Protein AF-A0A4R4TSL7-F1 (afdb_monomer)

Secondary structure (DSSP, 8-state):
---HHHHHHHTT-HHHHHTT--TT-EEE-SSSSSEEES--HHHHHHHHHHT-SS-------S----PPPPP--

Nearest PDB structures (foldseek):
  4rzm-assembly2_B  TM=6.660E-01  e=2.863E-01  Streptomyces lasalocidi
  3unl-assembly2_D  TM=6.630E-01  e=2.497E-01  Comamonas testosteroni
  3hx8-assembly2_C  TM=7.189E-01  e=8.551E-01  Mesorhizobium loti
  7khf-assembly1_C  TM=2.039E-01  e=3.850E+00  Plasmodium falciparum 3D7

Structure (mmCIF, N/CA/C/O backbone):
data_AF-A0A4R4TSL7-F1
#
_entry.id   AF-A0A4R4TSL7-F1
#
loop_
_atom_site.group_PDB
_atom_site.id
_atom_site.type_symbol
_atom_site.label_atom_id
_atom_site.label_alt_id
_atom_site.label_comp_id
_atom_site.label_asym_id
_atom_site.label_entity_id
_atom_site.label_seq_id
_atom_site.pdbx_PDB_ins_code
_atom_site.Cartn_x
_atom_site.Cartn_y
_atom_site.Cartn_z
_atom_site.occupancy
_atom_site.B_iso_or_equiv
_atom_site.auth_seq_id
_atom_site.auth_comp_id
_atom_site.auth_asym_id
_atom_site.auth_atom_id
_atom_site.pdbx_PDB_model_num
ATOM 1 N N . MET A 1 1 ? 0.650 -19.425 6.965 1.00 49.56 1 MET A N 1
ATOM 2 C CA . MET A 1 1 ? 1.868 -18.690 7.357 1.00 49.56 1 MET A CA 1
ATOM 3 C C . MET A 1 1 ? 1.621 -17.257 6.936 1.00 49.56 1 MET A C 1
ATOM 5 O O . MET A 1 1 ? 1.390 -17.040 5.755 1.00 49.56 1 MET A O 1
ATOM 9 N N . GLU A 1 2 ? 1.488 -16.332 7.879 1.00 62.09 2 GLU A N 1
ATOM 10 C CA . GLU A 1 2 ? 1.275 -14.922 7.542 1.00 62.09 2 GLU A CA 1
ATOM 11 C C . GLU A 1 2 ? 2.621 -14.332 7.108 1.00 62.09 2 GLU A C 1
ATOM 13 O O . GLU A 1 2 ? 3.621 -14.526 7.798 1.00 62.09 2 GLU A O 1
ATOM 18 N N . GLY A 1 3 ? 2.673 -13.712 5.927 1.00 79.69 3 GLY A N 1
ATOM 19 C CA . GLY A 1 3 ? 3.908 -13.129 5.403 1.00 79.69 3 GLY A CA 1
ATOM 20 C C . GLY A 1 3 ? 4.373 -11.947 6.255 1.00 79.69 3 GLY A C 1
ATOM 21 O O . GLY A 1 3 ? 3.549 -11.214 6.802 1.00 79.69 3 GLY A O 1
ATOM 22 N N . GLU A 1 4 ? 5.687 -11.738 6.338 1.00 88.44 4 GLU A N 1
ATOM 23 C CA . GLU A 1 4 ? 6.312 -10.654 7.113 1.00 88.44 4 GLU A CA 1
ATOM 24 C C . GLU A 1 4 ? 5.720 -9.278 6.780 1.00 88.44 4 GLU A C 1
ATOM 26 O O . GLU A 1 4 ? 5.364 -8.514 7.677 1.00 88.44 4 GLU A O 1
ATOM 31 N N . ARG A 1 5 ? 5.474 -9.019 5.492 1.00 87.88 5 ARG A N 1
ATOM 32 C CA . ARG A 1 5 ? 4.799 -7.805 5.027 1.00 87.88 5 ARG A CA 1
ATOM 3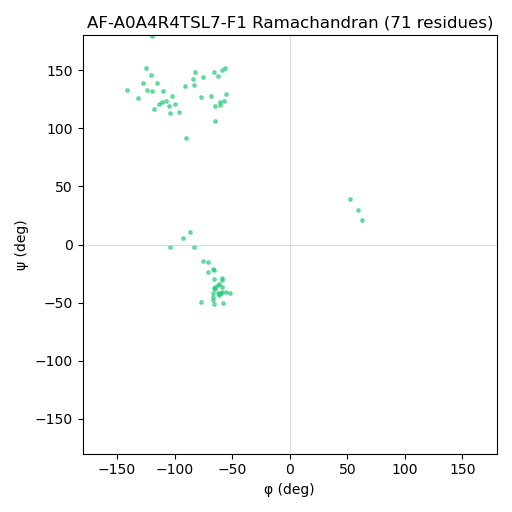3 C C . ARG A 1 5 ? 3.385 -7.641 5.597 1.00 87.88 5 ARG A C 1
ATOM 35 O O . ARG A 1 5 ? 2.999 -6.537 5.971 1.00 87.88 5 ARG A O 1
ATOM 42 N N . THR A 1 6 ? 2.602 -8.714 5.670 1.00 86.62 6 THR A N 1
ATOM 43 C CA . THR A 1 6 ? 1.233 -8.670 6.210 1.00 86.62 6 THR A CA 1
ATOM 44 C C . THR A 1 6 ? 1.249 -8.366 7.707 1.00 86.62 6 THR A C 1
ATOM 46 O O . THR A 1 6 ? 0.497 -7.506 8.170 1.00 86.62 6 THR A O 1
ATOM 49 N N . LEU A 1 7 ? 2.180 -8.979 8.445 1.00 89.00 7 LEU A N 1
ATOM 50 C CA . LEU A 1 7 ? 2.401 -8.676 9.860 1.00 89.00 7 LEU A CA 1
ATOM 51 C C . LEU A 1 7 ? 2.831 -7.218 10.069 1.00 89.00 7 LEU A C 1
ATOM 53 O O . LEU A 1 7 ? 2.338 -6.560 10.987 1.00 89.00 7 LEU A O 1
ATOM 57 N N . ALA A 1 8 ? 3.718 -6.699 9.218 1.00 91.50 8 ALA A N 1
ATOM 58 C CA . ALA A 1 8 ? 4.157 -5.307 9.263 1.00 91.50 8 ALA A CA 1
ATOM 59 C C . ALA A 1 8 ? 2.989 -4.333 9.029 1.00 91.50 8 ALA A C 1
ATOM 61 O O . ALA A 1 8 ? 2.813 -3.393 9.805 1.00 91.50 8 ALA A O 1
ATOM 62 N N . LEU A 1 9 ? 2.109 -4.609 8.060 1.00 89.12 9 LEU A N 1
ATOM 63 C CA . LEU A 1 9 ? 0.888 -3.820 7.846 1.00 89.12 9 LEU A CA 1
ATOM 64 C C . LEU A 1 9 ? -0.045 -3.853 9.065 1.00 89.12 9 LEU A C 1
ATOM 66 O O . LEU A 1 9 ? -0.554 -2.808 9.474 1.00 89.12 9 LEU A O 1
ATOM 70 N N . GLY A 1 10 ? -0.226 -5.021 9.690 1.00 88.06 10 GLY A N 1
ATOM 71 C CA . GLY A 1 10 ? -1.005 -5.155 10.926 1.00 88.06 10 GLY A CA 1
ATOM 72 C C . GLY A 1 10 ? -0.420 -4.358 12.101 1.00 88.06 10 GLY A C 1
ATOM 73 O O . GLY A 1 10 ? -1.163 -3.800 12.908 1.00 88.06 10 GLY A O 1
ATOM 74 N N . ARG A 1 11 ? 0.911 -4.244 12.169 1.00 90.69 11 ARG A N 1
ATOM 75 C CA . ARG A 1 11 ? 1.646 -3.438 13.162 1.00 90.69 11 ARG A CA 1
ATOM 76 C C . ARG A 1 11 ? 1.767 -1.961 12.795 1.00 90.69 11 ARG A C 1
ATOM 78 O O . ARG A 1 11 ? 2.301 -1.200 13.596 1.00 90.69 11 ARG A O 1
ATOM 85 N N . ARG A 1 12 ? 1.259 -1.554 11.626 1.00 90.75 12 ARG A N 1
ATOM 86 C CA . ARG A 1 12 ? 1.419 -0.201 11.069 1.00 90.75 12 ARG A CA 1
ATOM 87 C C . ARG A 1 12 ? 2.890 0.185 10.847 1.00 90.75 12 ARG A C 1
ATOM 89 O O . ARG A 1 12 ? 3.238 1.357 10.920 1.00 90.75 12 ARG A O 1
ATOM 96 N N . ASP A 1 13 ? 3.739 -0.798 10.572 1.00 93.06 13 ASP A N 1
ATOM 97 C CA . ASP A 1 13 ? 5.159 -0.618 10.279 1.00 93.06 13 ASP A CA 1
ATOM 98 C C . ASP A 1 13 ? 5.356 -0.437 8.769 1.00 93.06 13 ASP A C 1
ATOM 100 O O . ASP A 1 13 ? 5.464 -1.401 8.004 1.00 93.06 13 ASP A O 1
ATOM 104 N N . ALA A 1 14 ? 5.337 0.826 8.339 1.00 93.81 14 ALA A N 1
ATOM 105 C CA . ALA A 1 14 ? 5.445 1.197 6.934 1.00 93.81 14 ALA A CA 1
ATOM 106 C C . ALA A 1 14 ? 6.807 0.841 6.325 1.00 93.81 14 ALA A C 1
ATOM 108 O O . ALA A 1 14 ? 6.858 0.399 5.178 1.00 93.81 14 ALA A O 1
ATOM 109 N N . ALA A 1 15 ? 7.884 0.995 7.098 1.00 94.81 15 ALA A N 1
ATOM 110 C CA . ALA A 1 15 ? 9.244 0.740 6.644 1.00 94.81 15 ALA A CA 1
ATOM 111 C C . ALA A 1 15 ? 9.445 -0.748 6.343 1.00 94.81 15 ALA A C 1
ATOM 113 O O . ALA A 1 15 ? 9.833 -1.106 5.233 1.00 94.81 15 ALA A O 1
ATOM 114 N N . THR A 1 16 ?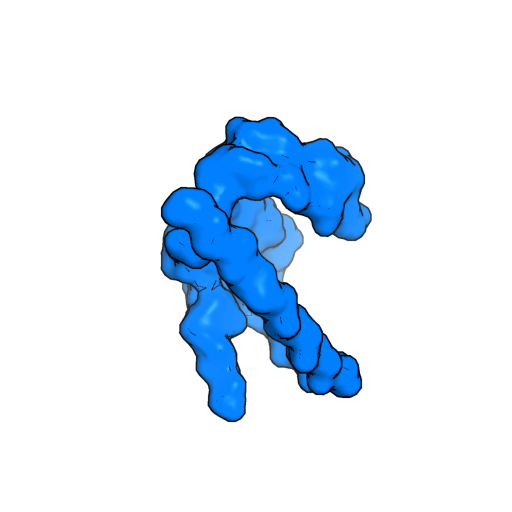 9.088 -1.624 7.286 1.00 94.81 16 THR A N 1
ATOM 115 C CA . THR A 1 16 ? 9.223 -3.073 7.084 1.00 94.81 16 THR A CA 1
ATOM 116 C C . THR A 1 16 ? 8.314 -3.568 5.960 1.00 94.81 16 THR A C 1
ATOM 118 O O . THR A 1 16 ? 8.715 -4.392 5.145 1.00 94.81 16 THR A O 1
ATOM 121 N N . ALA A 1 17 ? 7.093 -3.038 5.846 1.00 91.81 17 ALA A N 1
ATOM 122 C CA . ALA A 1 17 ? 6.174 -3.442 4.784 1.00 91.81 17 ALA A CA 1
ATOM 123 C C . ALA A 1 17 ? 6.577 -2.949 3.376 1.00 91.81 17 ALA A C 1
ATOM 125 O O . ALA A 1 17 ? 6.032 -3.443 2.379 1.00 91.81 17 ALA A O 1
ATOM 126 N N . ALA A 1 18 ? 7.494 -1.982 3.293 1.00 93.38 18 ALA A N 1
ATOM 127 C CA . ALA A 1 18 ? 8.037 -1.436 2.054 1.00 93.38 18 ALA A CA 1
ATOM 128 C C . ALA A 1 18 ? 9.456 -1.941 1.729 1.00 93.38 18 ALA A C 1
ATOM 130 O O . ALA A 1 18 ? 9.975 -1.590 0.676 1.00 93.38 18 ALA A O 1
ATOM 131 N N . ALA A 1 19 ? 10.067 -2.770 2.585 1.00 93.19 19 ALA A N 1
ATOM 132 C CA . ALA A 1 19 ? 11.478 -3.157 2.484 1.00 93.19 19 ALA A CA 1
ATOM 133 C C . ALA A 1 19 ? 11.858 -3.850 1.162 1.00 93.19 19 ALA A C 1
ATOM 135 O O . ALA A 1 19 ? 12.981 -3.695 0.694 1.00 93.19 19 ALA A O 1
ATOM 136 N N . ASP A 1 20 ? 10.919 -4.575 0.550 1.00 89.25 20 ASP A N 1
ATOM 137 C CA . ASP A 1 20 ? 11.144 -5.309 -0.703 1.00 89.25 20 ASP A CA 1
ATOM 138 C C . ASP A 1 20 ? 10.774 -4.502 -1.961 1.00 89.25 20 ASP A C 1
ATOM 140 O O . ASP A 1 20 ? 10.736 -5.047 -3.066 1.00 89.25 20 ASP A O 1
ATOM 144 N N . TYR A 1 21 ? 10.404 -3.227 -1.816 1.00 88.94 21 TYR A N 1
ATOM 145 C CA . TYR A 1 21 ? 10.008 -2.401 -2.954 1.00 88.94 21 TYR A CA 1
ATOM 146 C C . TYR A 1 21 ? 11.241 -1.821 -3.648 1.00 88.94 21 TYR A C 1
ATOM 148 O O . TYR A 1 21 ? 12.164 -1.342 -3.001 1.00 88.94 21 TYR A O 1
ATOM 156 N N . ASP A 1 22 ? 11.223 -1.837 -4.979 1.00 88.62 22 ASP A N 1
ATOM 157 C CA . ASP A 1 22 ? 12.236 -1.183 -5.807 1.00 88.62 22 ASP A CA 1
ATOM 158 C C . ASP A 1 22 ? 12.026 0.343 -5.829 1.00 88.62 22 ASP A C 1
ATOM 160 O O 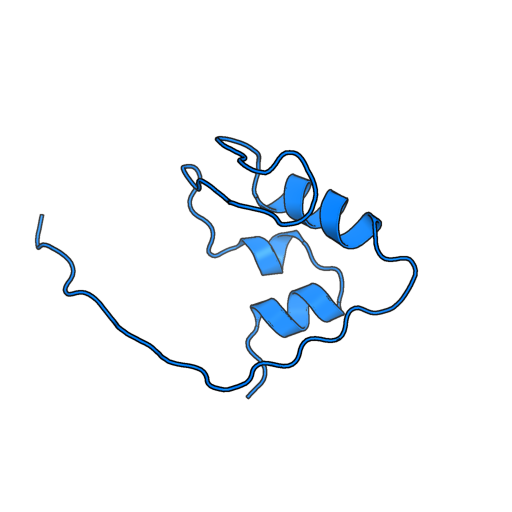. ASP A 1 22 ? 10.885 0.815 -5.871 1.00 88.62 22 ASP A O 1
ATOM 164 N N . ASP A 1 23 ? 13.113 1.116 -5.865 1.00 82.62 23 ASP A N 1
ATOM 165 C CA . ASP A 1 23 ? 13.072 2.587 -5.936 1.00 82.62 23 ASP A CA 1
ATOM 166 C C . ASP A 1 23 ? 12.327 3.099 -7.189 1.00 82.62 23 ASP A C 1
ATOM 168 O O . ASP A 1 23 ? 11.720 4.173 -7.190 1.00 82.62 23 ASP A O 1
ATOM 172 N N . GLY A 1 24 ? 12.350 2.323 -8.276 1.00 85.25 24 GLY A N 1
ATOM 173 C CA . GLY A 1 24 ? 11.665 2.585 -9.539 1.00 85.25 24 GLY A CA 1
ATOM 174 C C . GLY A 1 24 ? 10.222 2.077 -9.600 1.00 85.25 24 GLY A C 1
ATOM 175 O O . GLY A 1 24 ? 9.630 2.070 -10.686 1.00 85.25 24 GLY A O 1
ATOM 176 N N . LEU A 1 25 ? 9.637 1.644 -8.477 1.00 87.50 25 LEU A N 1
ATOM 177 C CA . LEU A 1 25 ? 8.296 1.065 -8.440 1.00 87.50 25 LEU A CA 1
ATOM 178 C C . LEU A 1 25 ? 7.235 2.001 -9.045 1.00 87.50 25 LEU A C 1
ATOM 180 O O . LEU A 1 25 ? 7.067 3.162 -8.661 1.00 87.50 25 LEU A O 1
ATOM 184 N N . VAL A 1 26 ? 6.438 1.438 -9.954 1.00 90.19 26 VAL A N 1
ATOM 185 C CA . VAL A 1 26 ? 5.190 2.037 -10.434 1.00 90.19 26 VAL A CA 1
ATOM 186 C C . VAL A 1 26 ? 4.032 1.289 -9.798 1.00 90.19 26 VAL A C 1
ATOM 188 O O . VAL A 1 26 ? 3.868 0.090 -10.018 1.00 90.19 26 VAL A O 1
ATOM 191 N N . LEU A 1 27 ? 3.216 1.998 -9.022 1.00 86.06 27 LEU A N 1
ATOM 192 C CA . LEU A 1 27 ? 2.102 1.402 -8.293 1.00 86.06 27 LEU A CA 1
ATOM 193 C C . LEU A 1 27 ? 0.768 1.932 -8.809 1.00 86.06 27 LEU A C 1
ATOM 195 O O . LEU A 1 27 ? 0.612 3.130 -9.066 1.00 86.06 27 LEU A O 1
ATOM 199 N N . TYR A 1 28 ? -0.189 1.015 -8.921 1.00 86.50 28 TYR A N 1
ATOM 200 C CA . TYR A 1 28 ? -1.579 1.310 -9.225 1.00 86.50 28 TYR A CA 1
ATOM 201 C C . TYR A 1 28 ? -2.415 1.102 -7.964 1.00 86.50 28 TYR A C 1
ATOM 203 O O . TYR A 1 28 ? -2.361 0.028 -7.368 1.00 86.50 28 TYR A O 1
ATOM 211 N N . ASP A 1 29 ? -3.147 2.128 -7.538 1.00 83.88 29 ASP A N 1
ATOM 212 C CA . ASP A 1 29 ? -3.919 2.111 -6.291 1.00 83.88 29 ASP A CA 1
ATOM 213 C C . ASP A 1 29 ? -5.405 2.348 -6.578 1.00 83.88 29 ASP A C 1
ATOM 215 O O . ASP A 1 29 ? -5.773 3.106 -7.478 1.00 83.88 29 ASP A O 1
ATOM 219 N N . VAL A 1 30 ? -6.267 1.713 -5.789 1.00 82.44 30 VAL A N 1
ATOM 220 C CA . VAL A 1 30 ? -7.711 1.966 -5.810 1.00 82.44 30 VAL A CA 1
ATOM 221 C C . VAL A 1 30 ? -8.045 3.339 -5.213 1.00 82.44 30 VAL A C 1
ATOM 223 O O . VAL A 1 30 ? -9.074 3.927 -5.548 1.00 82.44 30 VAL A O 1
ATOM 226 N N . VAL A 1 31 ? -7.163 3.882 -4.364 1.00 77.31 31 VAL A N 1
ATOM 227 C CA . VAL A 1 31 ? -7.286 5.215 -3.768 1.00 77.31 31 VAL A CA 1
ATOM 228 C C . VAL A 1 31 ? -6.411 6.218 -4.520 1.00 77.31 31 VAL A C 1
ATOM 230 O O . VAL A 1 31 ? -5.187 6.096 -4.596 1.00 77.31 31 VAL A O 1
ATOM 233 N N . GLY A 1 32 ? -7.063 7.249 -5.061 1.00 74.38 32 GLY A N 1
ATOM 234 C CA . GLY A 1 32 ? -6.448 8.233 -5.946 1.00 74.38 32 GLY A CA 1
ATOM 235 C C . GLY A 1 32 ? -5.224 8.970 -5.362 1.00 74.38 32 GLY A C 1
ATOM 236 O O . GLY A 1 32 ? -5.155 9.206 -4.152 1.00 74.38 32 GLY A O 1
ATOM 237 N N . PRO A 1 33 ? -4.283 9.415 -6.220 1.00 81.75 33 PRO A N 1
ATOM 238 C CA . PRO A 1 33 ? -4.184 9.143 -7.661 1.00 81.75 33 PRO A CA 1
ATOM 239 C C . PRO A 1 33 ? -3.989 7.657 -8.013 1.00 81.75 33 PRO A C 1
ATOM 241 O O . PRO A 1 33 ? -3.309 6.929 -7.299 1.00 81.75 33 PRO A O 1
ATOM 244 N N . PHE A 1 34 ? -4.585 7.237 -9.139 1.00 83.19 34 PHE A N 1
ATOM 245 C CA . PHE A 1 34 ? -4.600 5.841 -9.605 1.00 83.19 34 PHE A CA 1
ATOM 246 C C . PHE A 1 34 ? -3.214 5.305 -9.979 1.00 83.19 34 PHE A C 1
ATOM 248 O O . PHE A 1 34 ? -2.983 4.113 -9.854 1.00 83.19 34 PHE A O 1
ATOM 255 N N . VAL A 1 35 ? -2.297 6.164 -10.439 1.00 88.62 35 VAL A N 1
ATOM 256 C CA . VAL A 1 35 ? -0.920 5.789 -10.800 1.00 88.62 35 VAL A CA 1
ATOM 257 C C . VAL A 1 35 ? 0.052 6.642 -10.004 1.00 88.62 35 VAL A C 1
ATOM 259 O O . VAL A 1 35 ? -0.092 7.866 -9.976 1.00 88.62 35 VAL A O 1
ATOM 262 N N . ARG A 1 36 ? 1.063 6.006 -9.411 1.00 85.25 36 ARG A N 1
ATOM 263 C CA . ARG A 1 36 ? 2.137 6.663 -8.655 1.00 85.25 36 ARG A CA 1
ATOM 264 C C . ARG A 1 36 ? 3.498 6.211 -9.166 1.00 85.25 36 ARG A C 1
ATOM 266 O O . ARG A 1 36 ? 3.670 5.038 -9.498 1.00 85.25 36 ARG A O 1
ATOM 273 N N . ARG A 1 37 ? 4.441 7.151 -9.269 1.00 89.81 37 ARG A N 1
ATOM 274 C CA . ARG A 1 37 ? 5.790 6.938 -9.817 1.00 89.81 37 ARG A CA 1
ATOM 275 C C . ARG A 1 37 ? 6.805 7.737 -9.012 1.00 89.81 37 ARG A C 1
ATOM 277 O O . ARG A 1 37 ? 6.574 8.925 -8.800 1.00 89.81 37 ARG A O 1
ATOM 284 N N . GLY A 1 38 ? 7.911 7.101 -8.630 1.00 85.56 38 GLY A N 1
ATOM 285 C CA . GLY A 1 38 ? 9.031 7.767 -7.954 1.00 85.56 38 GLY A CA 1
ATOM 286 C C . GLY A 1 38 ? 8.687 8.364 -6.586 1.00 85.56 38 GLY A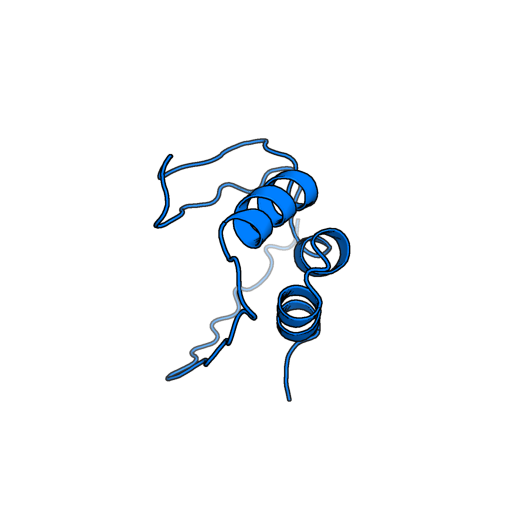 C 1
ATOM 287 O O . GLY A 1 38 ? 9.362 9.288 -6.146 1.00 85.56 38 GLY A O 1
ATOM 288 N N . GLU A 1 39 ? 7.614 7.891 -5.943 1.00 87.38 39 GLU A N 1
ATOM 289 C CA . GLU A 1 39 ? 7.334 8.208 -4.539 1.00 87.38 39 GLU A CA 1
ATOM 290 C C . GLU A 1 39 ? 8.125 7.247 -3.649 1.00 87.38 39 GLU A C 1
ATOM 292 O O . GLU A 1 39 ? 8.180 6.057 -3.963 1.00 87.38 39 GLU A O 1
ATOM 297 N N . ASP A 1 40 ? 8.651 7.736 -2.523 1.00 90.56 40 ASP A N 1
ATOM 298 C CA . ASP A 1 40 ? 9.258 6.867 -1.515 1.00 90.56 40 ASP A CA 1
ATOM 299 C C . ASP A 1 40 ? 8.235 5.808 -1.041 1.00 90.56 40 ASP 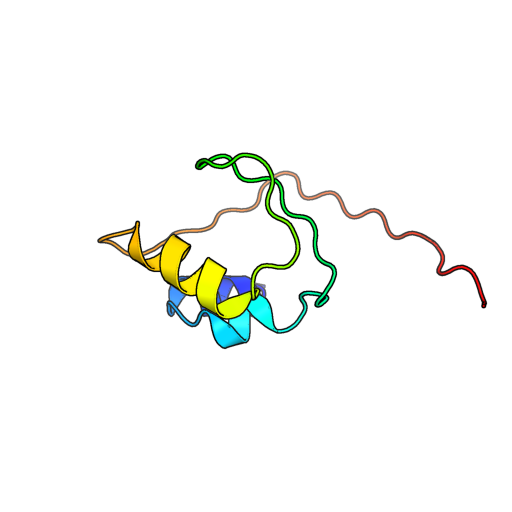A C 1
ATOM 301 O O . ASP A 1 40 ? 7.119 6.153 -0.612 1.00 90.56 40 ASP A O 1
ATOM 305 N N . PRO A 1 41 ? 8.565 4.508 -1.157 1.00 90.00 41 PRO A N 1
ATOM 306 C CA . PRO A 1 41 ? 7.677 3.423 -0.778 1.00 90.00 41 PRO A CA 1
ATOM 307 C C . PRO A 1 41 ? 7.163 3.476 0.659 1.00 90.00 41 PRO A C 1
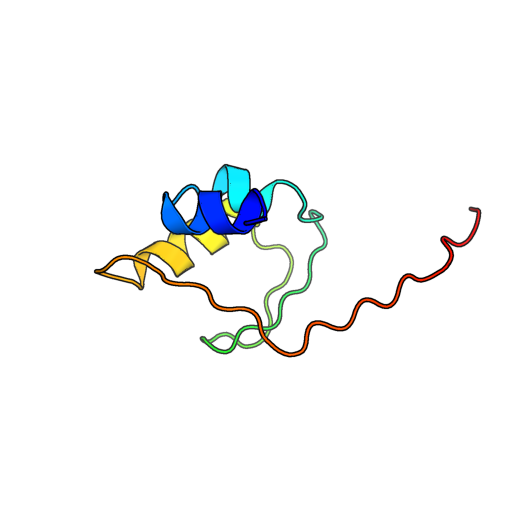ATOM 309 O O . PRO A 1 41 ? 5.979 3.174 0.865 1.00 90.00 41 PRO A O 1
ATOM 312 N N . ALA A 1 42 ? 8.019 3.837 1.617 1.00 93.12 42 ALA A N 1
ATOM 313 C CA . ALA A 1 42 ? 7.715 3.828 3.041 1.00 93.12 42 ALA A CA 1
ATOM 314 C C . ALA A 1 42 ? 6.843 5.031 3.419 1.00 93.12 42 ALA A C 1
ATOM 316 O O . ALA A 1 42 ? 5.759 4.832 3.970 1.00 93.12 42 ALA A O 1
ATOM 317 N N . ASP A 1 43 ? 7.219 6.246 3.011 1.00 92.00 43 ASP A N 1
ATOM 318 C CA . ASP A 1 43 ? 6.442 7.475 3.239 1.00 92.00 43 ASP A CA 1
ATOM 319 C C . ASP A 1 43 ? 5.038 7.376 2.626 1.00 92.00 43 ASP A C 1
ATOM 321 O O . ASP A 1 43 ? 4.030 7.875 3.144 1.00 92.00 43 ASP A O 1
ATOM 325 N N . ARG A 1 44 ? 4.933 6.726 1.463 1.00 88.12 44 ARG A N 1
ATOM 326 C CA . ARG A 1 44 ? 3.640 6.445 0.834 1.00 88.12 44 ARG A CA 1
ATOM 327 C C . ARG A 1 44 ? 2.825 5.458 1.662 1.00 88.12 44 ARG A C 1
ATOM 329 O O . ARG A 1 44 ? 1.631 5.690 1.866 1.00 88.12 44 ARG A O 1
ATOM 336 N N . LEU A 1 45 ? 3.427 4.351 2.093 1.00 90.69 45 LEU A N 1
ATOM 337 C CA . LEU A 1 45 ? 2.710 3.334 2.857 1.00 90.69 45 LEU A CA 1
ATOM 338 C C . LEU A 1 45 ? 2.250 3.883 4.210 1.00 90.69 4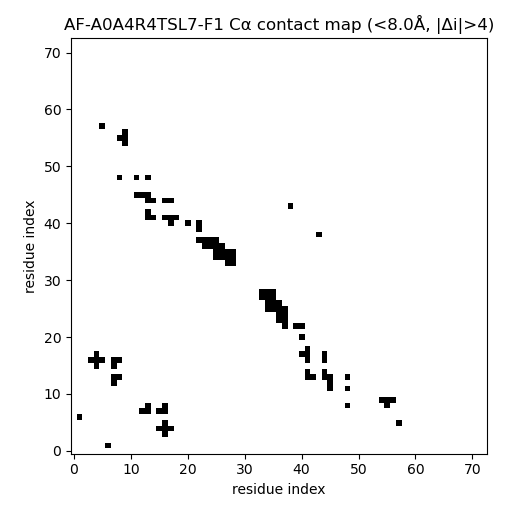5 LEU A C 1
ATOM 340 O O . LEU A 1 45 ? 1.132 3.592 4.622 1.00 90.69 45 LEU A O 1
ATOM 344 N N . GLU A 1 46 ? 3.052 4.734 4.848 1.00 93.19 46 GLU A N 1
ATOM 345 C CA . GLU A 1 46 ? 2.685 5.441 6.074 1.00 93.19 46 GLU A CA 1
ATOM 346 C C . GLU A 1 46 ? 1.423 6.287 5.867 1.00 93.19 46 GLU A C 1
ATOM 348 O O . GLU A 1 46 ? 0.444 6.131 6.601 1.00 93.19 46 GLU A O 1
ATOM 353 N N . ARG A 1 47 ? 1.386 7.111 4.808 1.00 89.81 47 ARG A N 1
ATOM 354 C CA . ARG A 1 47 ? 0.195 7.903 4.454 1.00 89.81 47 ARG A CA 1
ATOM 355 C C . ARG A 1 47 ? -1.029 7.029 4.189 1.00 89.81 47 ARG A C 1
ATOM 357 O O . ARG A 1 47 ? -2.122 7.382 4.621 1.00 89.81 47 ARG A O 1
ATOM 364 N N . TRP A 1 48 ? -0.867 5.895 3.507 1.00 88.44 48 TRP A N 1
ATOM 365 C CA . TRP A 1 48 ? -1.965 4.960 3.242 1.00 88.44 48 TRP A CA 1
ATOM 366 C C . TRP A 1 48 ? -2.477 4.292 4.528 1.00 88.44 48 TRP A C 1
ATOM 368 O O . TRP A 1 48 ? -3.682 4.259 4.764 1.00 88.44 48 TRP A O 1
ATOM 378 N N . ILE A 1 49 ? -1.580 3.830 5.405 1.00 89.94 49 ILE A N 1
ATOM 379 C CA . ILE A 1 49 ? -1.920 3.246 6.712 1.00 89.94 49 ILE A CA 1
ATOM 380 C C . ILE A 1 49 ? -2.622 4.280 7.606 1.00 89.94 49 ILE A C 1
ATOM 382 O O . ILE A 1 49 ? -3.518 3.928 8.378 1.00 89.94 49 ILE A O 1
ATOM 386 N N . ALA A 1 50 ? -2.242 5.556 7.515 1.00 89.81 50 ALA A N 1
ATOM 387 C CA . ALA A 1 50 ? -2.860 6.642 8.273 1.00 89.81 50 ALA A CA 1
ATOM 388 C C . ALA A 1 50 ? -4.328 6.900 7.883 1.00 89.81 50 ALA A C 1
ATOM 390 O O . ALA A 1 50 ? -5.084 7.416 8.704 1.00 89.81 50 ALA A O 1
ATOM 391 N N . LEU A 1 51 ? -4.764 6.494 6.680 1.00 86.06 51 LEU A N 1
ATOM 392 C CA . LEU A 1 51 ? -6.172 6.590 6.266 1.00 86.06 51 LEU A CA 1
ATOM 393 C C . LEU A 1 51 ? -7.091 5.663 7.077 1.00 86.06 51 LEU A C 1
ATOM 395 O O . LEU A 1 51 ? -8.295 5.908 7.156 1.00 86.06 51 LEU A O 1
ATOM 399 N N . TYR A 1 52 ? -6.544 4.616 7.700 1.00 82.81 52 TYR A N 1
ATOM 400 C CA . TYR A 1 52 ? -7.308 3.665 8.499 1.00 82.81 52 TYR A CA 1
ATOM 401 C C . TYR A 1 52 ? -7.239 4.031 9.987 1.00 82.81 52 TYR A C 1
ATOM 403 O O . TYR A 1 52 ? -6.193 3.966 10.639 1.00 82.81 52 TYR A O 1
ATOM 411 N N . GLY A 1 53 ? -8.391 4.413 10.545 1.00 77.81 53 GLY A N 1
ATOM 412 C CA . GLY A 1 53 ? -8.536 4.731 11.972 1.00 77.81 53 GLY A CA 1
ATOM 413 C C . GLY A 1 53 ? -8.569 3.501 12.889 1.00 77.81 53 GLY A C 1
ATOM 414 O O . GLY A 1 53 ? -8.416 3.633 14.100 1.00 77.81 53 GLY A O 1
ATOM 415 N N . THR A 1 54 ? -8.750 2.306 12.325 1.00 81.00 54 THR A N 1
ATOM 416 C CA . THR A 1 54 ? -8.812 1.021 13.038 1.00 81.00 54 THR A CA 1
ATOM 417 C C . THR A 1 54 ? -7.709 0.076 12.5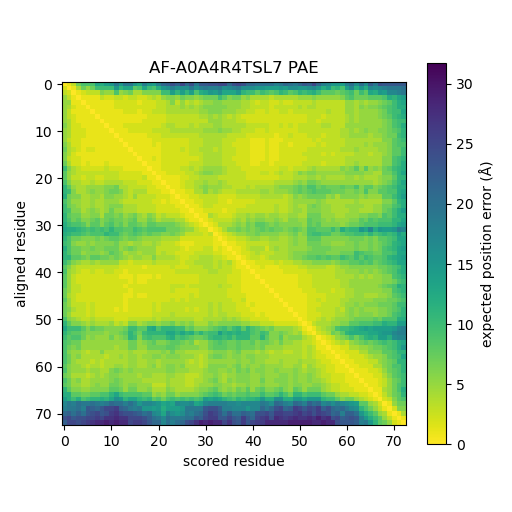60 1.00 81.00 54 THR A C 1
ATOM 419 O O . THR A 1 54 ? -6.932 0.415 11.669 1.00 81.00 54 THR A O 1
ATOM 422 N N . GLY A 1 55 ? -7.638 -1.129 13.136 1.00 77.12 55 GLY A N 1
ATOM 423 C CA . GLY A 1 55 ? -6.754 -2.182 12.629 1.00 77.12 55 GLY A CA 1
ATOM 424 C C . GLY A 1 55 ? -7.065 -2.552 11.174 1.00 77.12 55 GLY A C 1
ATOM 425 O O . GLY A 1 55 ? -8.213 -2.444 10.734 1.00 77.12 55 GLY A O 1
ATOM 426 N N . ILE A 1 56 ? -6.036 -2.992 10.447 1.00 78.38 56 ILE A N 1
ATOM 427 C CA . ILE A 1 56 ? -6.128 -3.418 9.048 1.00 78.38 56 ILE A CA 1
ATOM 428 C C . ILE A 1 56 ? -6.083 -4.949 9.011 1.00 78.38 56 ILE A C 1
ATOM 430 O O . ILE A 1 56 ? -5.067 -5.552 9.356 1.00 78.38 56 ILE A O 1
ATOM 434 N N . GLY A 1 57 ? -7.191 -5.576 8.615 1.00 82.38 57 GLY A N 1
ATOM 435 C CA . GLY A 1 57 ? -7.263 -7.019 8.387 1.00 82.38 57 GLY A CA 1
ATOM 436 C C . GLY A 1 57 ? -6.943 -7.359 6.934 1.00 82.38 57 GLY A C 1
ATOM 437 O O . GLY A 1 57 ? -7.446 -6.698 6.028 1.00 82.38 57 GLY A O 1
ATOM 438 N N . HIS A 1 58 ? -6.138 -8.397 6.717 1.00 81.69 58 HIS A N 1
ATOM 439 C CA . HIS A 1 58 ? -5.818 -8.911 5.386 1.00 81.69 58 HIS A CA 1
ATOM 440 C C . HIS A 1 58 ? -6.279 -10.363 5.278 1.00 81.69 58 HIS A C 1
ATOM 442 O O . HIS A 1 58 ? -5.992 -11.172 6.158 1.00 81.69 58 HIS A O 1
ATOM 448 N N . ASP A 1 59 ? -6.974 -10.687 4.192 1.00 87.44 59 ASP A N 1
ATOM 449 C CA . ASP A 1 59 ? -7.378 -12.047 3.842 1.00 87.44 59 ASP A CA 1
ATOM 450 C C . ASP A 1 59 ? -7.013 -12.290 2.375 1.00 87.44 59 ASP A C 1
ATOM 452 O O . ASP A 1 59 ? -7.371 -11.494 1.505 1.00 87.44 59 ASP A O 1
ATOM 456 N N . PHE A 1 60 ? -6.266 -13.360 2.108 1.00 84.38 60 PHE A N 1
ATOM 457 C CA . PHE A 1 60 ? -5.816 -13.726 0.766 1.00 84.38 60 PHE A CA 1
ATOM 458 C C . PHE A 1 60 ? -6.535 -15.002 0.344 1.00 84.38 60 PHE A C 1
ATOM 460 O O . PHE A 1 60 ? -6.432 -16.029 1.014 1.00 84.38 60 PHE A O 1
ATOM 467 N N . ARG A 1 61 ? -7.248 -14.942 -0.781 1.00 91.75 61 ARG A N 1
ATOM 468 C CA . ARG A 1 61 ? -7.992 -16.072 -1.349 1.00 91.75 61 ARG A CA 1
ATOM 469 C C . ARG A 1 61 ? -7.552 -16.314 -2.779 1.00 91.75 61 ARG A C 1
ATOM 471 O O . ARG A 1 61 ? -7.109 -15.379 -3.439 1.00 91.75 61 ARG A O 1
ATOM 478 N N . ASP A 1 62 ? -7.668 -17.566 -3.213 1.00 95.00 62 ASP A N 1
ATOM 479 C CA . ASP A 1 62 ? -7.410 -17.981 -4.596 1.00 95.00 62 ASP A CA 1
ATOM 480 C C . ASP A 1 62 ? -6.028 -17.530 -5.114 1.00 95.00 62 ASP A C 1
ATOM 482 O O . ASP A 1 62 ? -5.878 -17.090 -6.250 1.00 95.00 62 ASP A O 1
ATOM 486 N N . LEU A 1 63 ? -5.009 -17.607 -4.247 1.00 89.75 63 LEU A N 1
ATOM 487 C CA . LEU A 1 63 ? -3.649 -17.169 -4.556 1.00 89.75 63 LEU A CA 1
ATOM 488 C C . LEU A 1 63 ? -3.038 -18.025 -5.673 1.00 89.75 63 LEU A C 1
ATOM 490 O O . LEU A 1 63 ? -2.800 -19.220 -5.493 1.00 89.75 63 LEU A O 1
ATOM 494 N N . GLU A 1 64 ? -2.695 -17.375 -6.779 1.00 94.19 64 GLU A N 1
ATOM 495 C CA . GLU A 1 64 ? -1.919 -17.945 -7.876 1.00 94.19 64 GLU A CA 1
ATOM 496 C C . GLU A 1 64 ? -0.523 -17.309 -7.912 1.00 94.19 64 GLU A C 1
ATOM 498 O O . GLU A 1 64 ? -0.381 -16.088 -7.838 1.00 94.19 64 GLU A O 1
ATOM 503 N N . ILE A 1 65 ? 0.522 -18.136 -8.023 1.00 90.50 65 ILE A N 1
ATOM 504 C CA . ILE A 1 65 ? 1.914 -17.682 -8.122 1.00 90.50 65 ILE A CA 1
ATOM 505 C C . ILE A 1 65 ? 2.480 -18.145 -9.463 1.00 90.50 65 ILE A C 1
ATOM 507 O O . ILE A 1 65 ? 2.641 -19.341 -9.694 1.00 90.50 65 ILE A O 1
ATOM 511 N N . THR A 1 66 ? 2.840 -17.185 -10.315 1.00 92.69 66 THR A N 1
ATOM 512 C CA . THR A 1 66 ? 3.610 -17.419 -11.542 1.00 92.69 66 THR A CA 1
ATOM 513 C C . THR A 1 66 ? 4.978 -16.761 -11.396 1.00 92.69 66 TH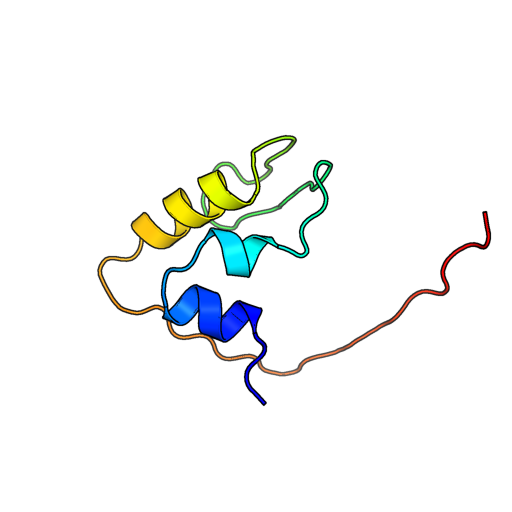R A C 1
ATOM 515 O O . THR A 1 66 ? 5.065 -15.552 -11.194 1.00 92.69 66 THR A O 1
ATOM 518 N N . ALA A 1 67 ? 6.051 -17.545 -11.503 1.00 89.94 67 ALA A N 1
ATOM 519 C CA . ALA A 1 67 ? 7.421 -17.040 -11.476 1.00 89.94 67 ALA A CA 1
ATOM 520 C C . ALA A 1 67 ? 7.998 -17.001 -12.899 1.00 89.94 67 ALA A C 1
ATOM 522 O O . ALA A 1 67 ? 7.963 -18.000 -13.616 1.00 89.94 67 ALA A O 1
ATOM 523 N N . GLY A 1 68 ? 8.529 -15.847 -13.308 1.00 86.31 68 GLY A N 1
ATOM 524 C CA . GLY A 1 68 ? 9.269 -15.707 -14.562 1.00 86.31 68 GLY A CA 1
ATOM 525 C C . GLY A 1 68 ? 10.722 -16.160 -14.409 1.00 86.31 68 GLY A C 1
ATOM 526 O O . GLY A 1 68 ? 11.317 -16.003 -13.344 1.00 86.31 68 GLY A O 1
ATOM 527 N N . ALA A 1 69 ? 11.316 -16.700 -15.475 1.00 82.06 69 ALA A N 1
ATOM 528 C CA . ALA A 1 69 ? 12.761 -16.893 -15.517 1.00 82.06 69 ALA A CA 1
ATOM 529 C C . ALA A 1 69 ? 13.448 -15.520 -15.580 1.00 82.06 69 ALA A C 1
ATOM 531 O O . ALA A 1 69 ? 13.127 -14.704 -16.445 1.00 82.06 69 ALA A O 1
ATOM 532 N N . MET A 1 70 ? 14.396 -15.272 -14.676 1.00 73.56 70 MET A N 1
ATOM 533 C CA . MET A 1 70 ? 15.276 -14.105 -14.761 1.00 73.56 70 MET A CA 1
ATOM 534 C C . MET A 1 70 ? 16.055 -14.197 -16.077 1.00 73.56 70 MET A C 1
ATOM 536 O O . MET A 1 70 ? 16.732 -15.199 -16.319 1.00 73.56 70 MET A O 1
ATOM 540 N N . ALA A 1 71 ? 15.962 -13.182 -16.939 1.00 60.78 71 ALA A N 1
ATOM 541 C CA . ALA A 1 71 ? 16.876 -13.084 -18.069 1.00 60.78 71 ALA A CA 1
ATOM 542 C C . ALA A 1 71 ? 18.299 -12.971 -17.502 1.00 60.78 71 ALA A C 1
ATOM 544 O O . ALA A 1 71 ? 18.573 -12.068 -16.714 1.00 60.78 71 ALA A O 1
ATOM 545 N N . ALA A 1 72 ? 19.178 -13.914 -17.850 1.00 53.81 72 ALA A N 1
ATOM 546 C CA . ALA A 1 72 ? 20.594 -13.807 -17.528 1.00 53.81 72 ALA A CA 1
ATOM 547 C C . ALA A 1 72 ? 21.155 -12.598 -18.292 1.00 53.81 72 ALA A C 1
ATOM 549 O O . ALA A 1 72 ? 21.251 -12.641 -19.520 1.00 53.81 72 ALA A O 1
ATOM 550 N N . GLY A 1 73 ? 21.415 -11.512 -17.564 1.00 47.50 73 GLY A N 1
ATOM 551 C CA . GLY A 1 73 ? 22.158 -10.345 -18.038 1.00 47.50 73 GLY A CA 1
ATOM 552 C C . GLY A 1 73 ? 23.648 -10.534 -17.830 1.00 47.50 73 GLY A C 1
ATOM 553 O O . GLY A 1 73 ? 24.014 -11.090 -16.769 1.00 47.50 73 GLY A O 1
#

Mean predicted aligned error: 6.01 Å

Radius of gyration: 14.12 Å; Cα contacts (8 Å, |Δi|>4): 56; chains: 1; bounding box: 31×28×31 Å

Foldseek 3Di:
DQDQLNVCLQVLNLCSVCVPPDQQDWDADPPPPRIDGRDDRSVVSNVVSVVDPDGDDDDDPPDDDDDDDDDDD

pLDDT: mean 85.14, std 9.7, range [47.5, 95.0]

Sequence (73 aa):
MEGERTLALGRRDAATAAADYDDGLVLYDVVGPFVRRGEDPADRLERWIALYGTGIGHDFRDLEITAGAMAAG

Solvent-accessible surface area (backbone atoms only — not comparable to full-atom values): 4886 Å² total; per-residue (Å²): 132,85,52,69,47,59,53,21,52,55,70,68,33,28,56,68,47,28,66,87,61,60,78,81,48,74,46,76,42,96,63,80,68,49,70,48,69,71,62,60,59,31,69,50,41,41,57,58,55,66,73,49,93,62,87,62,87,85,85,88,72,90,85,80,88,85,82,78,82,78,78,88,125